Protein AF-A0A2V6MCG7-F1 (afdb_monomer)

Nearest PDB structures (foldseek):
  1z7y-assembly1_A  TM=9.779E-01  e=5.101E-15  Arabidopsis thaliana
  4lmb-assembly1_A-2  TM=9.788E-01  e=6.548E-15  Microcystis aeruginosa PCC 7806
  6kr5-assembly1_A  TM=9.901E-01  e=2.927E-14  Entamoeba histolytica
  4aec-assembly1_B  TM=9.836E-01  e=3.757E-14  Arabidopsis thaliana
  2pqm-assembly1_A  TM=9.854E-01  e=4.823E-14  Entamoeba histolytica HM-1:IMSS

pLDDT: mean 96.8, std 4.72, range [56.44, 98.81]

Solvent-accessible surface area (backbone atoms only — not comparable to full-atom values): 8094 Å² total; per-residue (Å²): 133,87,85,82,77,82,84,75,53,71,51,74,47,64,73,60,28,63,55,22,35,50,50,28,48,52,52,39,61,78,47,72,64,68,63,60,66,49,60,34,59,35,38,46,26,39,59,54,39,19,23,38,56,44,39,37,74,76,39,75,78,43,41,25,33,38,30,37,34,56,50,18,27,31,86,82,71,47,63,58,47,82,76,79,43,67,83,37,45,77,51,52,77,43,78,51,56,56,79,86,60,37,82,43,79,43,71,39,40,50,67,59,9,44,51,38,17,54,43,34,36,73,77,70,69,43,84,57,52,35,46,54,13,34,27,50,55,50,41,52,56,50,45,67,72,70,55,133

Radius of gyration: 16.04 Å; Cα contacts (8 Å, |Δi|>4): 255; chains: 1; bounding box: 46×34×47 Å

Sequence (148 aa):
EKTGGFWTDQLNNKDQIAAYHKMAGEIWIQTGGQIDGFVQMVGTAASLRGTGEALRRRNKQVRIVAVEPSESPVLSGGQPGSHKIDGVGAGFVVPLWQESIADQIEQVSTAEAAAMAIRLAREEGLFAGTSTGGNVIAALRLAEQLGP

Mean predicted aligned error: 2.87 Å

Structure (mmCIF, N/CA/C/O backbone):
data_AF-A0A2V6MCG7-F1
#
_entry.id   AF-A0A2V6MCG7-F1
#
loop_
_atom_site.group_PDB
_atom_site.id
_atom_site.type_symbol
_atom_site.label_atom_id
_atom_site.label_alt_id
_atom_site.label_comp_id
_atom_site.label_asym_id
_atom_site.label_entity_id
_atom_site.label_seq_id
_atom_site.pdbx_PDB_ins_code
_atom_site.Cartn_x
_atom_site.Cartn_y
_atom_site.Cartn_z
_atom_site.occupancy
_atom_site.B_iso_or_equiv
_a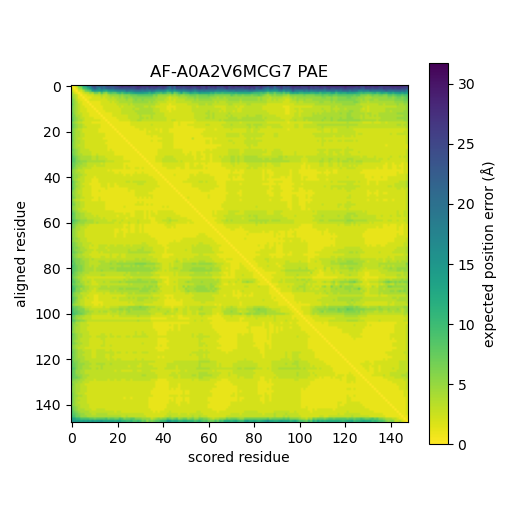tom_site.auth_seq_id
_atom_site.auth_comp_id
_atom_site.auth_asym_id
_atom_site.auth_atom_id
_atom_site.pdbx_PDB_model_num
ATOM 1 N N . GLU A 1 1 ? 25.680 -15.186 -27.322 1.00 56.44 1 GLU A N 1
ATOM 2 C CA . GLU A 1 1 ? 25.015 -16.443 -26.925 1.00 56.44 1 GLU A CA 1
ATOM 3 C C . GLU A 1 1 ? 23.602 -16.108 -26.452 1.00 56.44 1 GLU A C 1
ATOM 5 O O . GLU A 1 1 ? 23.461 -15.203 -25.638 1.00 56.44 1 GLU A O 1
ATOM 10 N N . LYS A 1 2 ? 22.549 -16.708 -27.026 1.00 67.44 2 LYS A N 1
ATOM 11 C CA . LYS A 1 2 ? 21.180 -16.541 -26.506 1.00 67.44 2 LYS A CA 1
ATOM 12 C C . LYS A 1 2 ? 20.996 -17.580 -25.405 1.00 67.44 2 LYS A C 1
ATOM 14 O O . LYS A 1 2 ? 20.874 -18.758 -25.707 1.00 67.44 2 LYS A O 1
ATOM 19 N N . THR A 1 3 ? 20.994 -17.141 -24.151 1.00 87.56 3 THR A N 1
ATOM 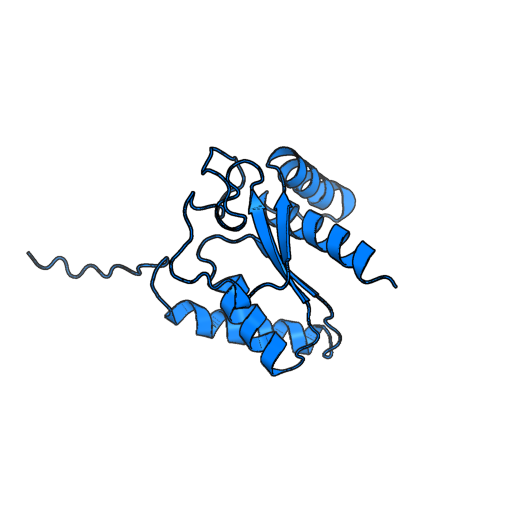20 C CA . THR A 1 3 ? 20.943 -18.011 -22.961 1.00 87.56 3 THR A CA 1
ATOM 21 C C . THR A 1 3 ? 19.598 -18.720 -22.759 1.00 87.56 3 THR A C 1
ATOM 23 O O . THR A 1 3 ? 19.484 -19.560 -21.876 1.00 87.56 3 THR A O 1
ATOM 26 N N . GLY A 1 4 ? 18.559 -18.363 -23.527 1.00 91.88 4 GLY A N 1
ATOM 27 C CA . GLY A 1 4 ? 17.182 -18.821 -23.295 1.00 91.88 4 GLY A CA 1
ATOM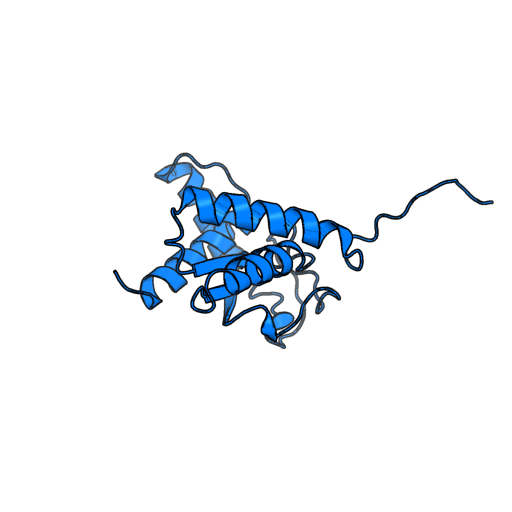 28 C C . GLY A 1 4 ? 16.514 -18.187 -22.067 1.00 91.88 4 GLY A C 1
ATOM 29 O O . GLY A 1 4 ? 15.395 -18.557 -21.727 1.00 91.88 4 GLY A O 1
ATOM 30 N N . GLY A 1 5 ? 17.178 -17.233 -21.405 1.00 91.94 5 GLY A N 1
ATOM 31 C CA . GLY A 1 5 ? 16.638 -16.539 -20.240 1.00 91.94 5 GLY A CA 1
ATOM 32 C C . GLY A 1 5 ? 15.441 -15.652 -20.585 1.00 91.94 5 GLY A C 1
ATOM 33 O O . GLY A 1 5 ? 15.433 -14.971 -21.611 1.00 91.94 5 GLY A O 1
ATOM 34 N N . PHE A 1 6 ? 14.451 -15.638 -19.692 1.00 91.88 6 PHE A N 1
ATOM 35 C CA . PHE A 1 6 ? 13.281 -14.769 -19.774 1.00 91.88 6 PHE A CA 1
ATOM 36 C C . PHE A 1 6 ? 13.307 -13.755 -18.627 1.00 91.88 6 PHE A C 1
ATOM 38 O O . PHE A 1 6 ? 13.200 -14.121 -17.457 1.00 91.88 6 PHE A O 1
ATOM 45 N N . TRP A 1 7 ? 13.465 -12.475 -18.958 1.00 93.00 7 TRP A N 1
ATOM 46 C CA . TRP A 1 7 ? 13.386 -11.391 -17.985 1.00 93.00 7 TRP A CA 1
ATOM 47 C C . TRP A 1 7 ? 11.923 -10.986 -17.791 1.00 93.00 7 TRP A C 1
ATOM 49 O O . TRP A 1 7 ? 11.265 -10.544 -18.726 1.00 93.00 7 TRP A O 1
ATOM 59 N N . THR A 1 8 ? 11.415 -11.141 -16.570 1.00 94.75 8 THR A N 1
ATOM 60 C CA . THR A 1 8 ? 10.007 -10.871 -16.232 1.00 94.75 8 THR A CA 1
ATOM 61 C C . THR A 1 8 ? 9.659 -9.386 -16.126 1.00 94.75 8 THR A C 1
ATOM 63 O O . THR A 1 8 ? 8.480 -9.045 -16.181 1.00 94.75 8 THR A O 1
ATOM 66 N N . ASP A 1 9 ? 10.670 -8.528 -15.955 1.00 95.81 9 ASP A N 1
ATOM 67 C CA . ASP A 1 9 ? 10.589 -7.064 -15.939 1.00 95.81 9 ASP A CA 1
ATOM 68 C C . ASP A 1 9 ? 9.419 -6.491 -15.121 1.00 95.81 9 ASP A C 1
ATOM 70 O O . ASP A 1 9 ? 8.621 -5.690 -15.600 1.00 95.81 9 ASP A O 1
ATOM 74 N N . GLN A 1 10 ? 9.294 -6.911 -13.857 1.00 96.12 10 GLN A N 1
ATOM 75 C CA . GLN A 1 10 ? 8.136 -6.590 -13.005 1.00 96.12 10 GLN A CA 1
ATOM 76 C C . GLN A 1 10 ? 7.825 -5.089 -12.843 1.00 96.12 10 GLN A C 1
ATOM 78 O O . GLN A 1 10 ? 6.714 -4.740 -12.450 1.00 96.12 10 GLN A O 1
ATOM 83 N N . LEU A 1 11 ? 8.786 -4.198 -13.104 1.00 95.88 11 LEU A N 1
ATOM 84 C CA . LEU A 1 11 ? 8.580 -2.751 -13.005 1.00 95.88 11 LEU A CA 1
ATOM 85 C C . LEU A 1 11 ? 7.881 -2.171 -14.238 1.00 95.88 11 LEU A C 1
ATOM 87 O O . LEU A 1 11 ? 7.198 -1.159 -14.113 1.00 95.88 11 LEU A O 1
ATOM 91 N N . ASN A 1 12 ? 8.026 -2.803 -15.405 1.00 96.12 12 ASN A N 1
ATOM 92 C CA . ASN A 1 12 ? 7.422 -2.352 -16.663 1.00 96.12 12 ASN A CA 1
ATOM 93 C C . ASN A 1 12 ? 6.309 -3.286 -17.154 1.00 96.12 12 ASN A C 1
ATOM 95 O O . ASN A 1 12 ? 5.433 -2.872 -17.919 1.00 96.12 12 ASN A O 1
ATOM 99 N N . ASN A 1 13 ? 6.335 -4.549 -16.732 1.00 95.81 13 ASN A N 1
ATOM 100 C CA . ASN A 1 13 ? 5.422 -5.574 -17.199 1.00 95.81 13 ASN A CA 1
ATOM 101 C C . ASN A 1 13 ? 3.989 -5.295 -16.715 1.00 95.81 13 ASN A C 1
ATOM 103 O O . ASN A 1 13 ? 3.720 -5.199 -15.515 1.00 95.81 13 ASN A O 1
ATOM 107 N N . LYS A 1 14 ? 3.058 -5.182 -17.668 1.00 96.25 14 LYS A N 1
ATOM 108 C CA . LYS A 1 14 ? 1.635 -4.901 -17.426 1.00 96.25 14 LYS A CA 1
ATOM 109 C C . LYS A 1 14 ? 0.799 -6.161 -17.196 1.00 96.25 14 LYS A C 1
ATOM 111 O O . LYS A 1 14 ? -0.338 -6.036 -16.750 1.00 96.25 14 LYS A O 1
ATOM 116 N N . ASP A 1 15 ? 1.342 -7.352 -17.430 1.00 95.75 15 ASP A N 1
ATOM 117 C CA . ASP A 1 15 ? 0.607 -8.620 -17.321 1.00 95.75 15 ASP A CA 1
ATOM 118 C C . ASP A 1 15 ? 0.061 -8.851 -15.905 1.00 95.75 15 ASP A C 1
ATOM 120 O O . ASP A 1 15 ? -1.043 -9.366 -15.722 1.00 95.75 15 ASP A O 1
ATOM 124 N N . GLN A 1 16 ? 0.787 -8.377 -14.889 1.00 94.88 16 GLN A N 1
ATOM 125 C CA . GLN A 1 16 ? 0.359 -8.417 -13.488 1.00 94.88 16 GLN A CA 1
ATOM 126 C C . GLN A 1 16 ? -0.943 -7.640 -13.217 1.00 94.88 16 GLN A C 1
ATOM 128 O O . GLN A 1 16 ? -1.682 -8.007 -12.306 1.00 94.88 16 GLN A O 1
ATOM 133 N N . ILE A 1 17 ? -1.288 -6.616 -14.012 1.00 97.06 17 ILE A N 1
ATOM 134 C CA . ILE A 1 17 ? -2.503 -5.803 -13.802 1.00 97.06 17 ILE A CA 1
ATOM 135 C C . ILE A 1 17 ? -3.761 -6.677 -13.897 1.00 97.06 17 ILE A C 1
ATOM 137 O O . ILE A 1 17 ? -4.692 -6.529 -13.104 1.00 97.06 17 ILE A O 1
ATOM 141 N N . ALA A 1 18 ? -3.780 -7.644 -14.821 1.00 97.19 18 ALA A N 1
ATOM 142 C CA . ALA A 1 18 ? -4.914 -8.549 -14.984 1.00 97.19 18 ALA A CA 1
ATOM 143 C C . ALA A 1 18 ? -5.137 -9.451 -13.758 1.00 97.19 18 ALA A C 1
ATOM 145 O O . ALA A 1 18 ? -6.281 -9.798 -13.462 1.00 97.19 18 ALA A O 1
ATOM 146 N N . ALA A 1 19 ? -4.077 -9.810 -13.026 1.00 97.38 19 ALA A N 1
ATOM 147 C CA . ALA A 1 19 ? -4.203 -10.556 -11.776 1.00 97.38 19 ALA A CA 1
ATOM 148 C C . ALA A 1 19 ? -4.861 -9.695 -10.685 1.00 97.38 19 ALA A C 1
ATOM 150 O O . ALA A 1 19 ? -5.802 -10.139 -10.032 1.00 97.38 19 ALA A O 1
ATOM 151 N N . TYR A 1 20 ? -4.460 -8.430 -10.558 1.00 98.44 20 TYR A N 1
ATOM 152 C CA . TYR A 1 20 ? -5.044 -7.512 -9.575 1.00 98.44 20 TYR A CA 1
ATOM 153 C C . TYR A 1 20 ? -6.483 -7.086 -9.911 1.00 98.44 20 TYR A C 1
ATOM 155 O O . TYR A 1 20 ? -7.294 -6.868 -9.013 1.00 98.44 20 TYR A O 1
ATOM 163 N N . HIS A 1 21 ? -6.878 -7.099 -11.190 1.00 98.56 21 HIS A N 1
ATOM 164 C CA . HIS A 1 21 ? -8.297 -7.013 -11.561 1.00 98.56 21 HIS A CA 1
ATOM 165 C C . HIS A 1 21 ? -9.139 -8.150 -10.964 1.00 98.56 21 HIS A C 1
ATOM 167 O O . HIS A 1 21 ? -10.291 -7.924 -10.588 1.00 98.56 21 HIS A O 1
ATOM 173 N N . LYS A 1 22 ? -8.587 -9.369 -10.878 1.00 98.50 22 LYS A N 1
ATOM 174 C CA . LYS A 1 22 ? -9.275 -10.504 -10.243 1.00 98.50 22 LYS A CA 1
ATOM 175 C C . LYS A 1 22 ? -9.365 -10.313 -8.730 1.00 98.50 22 LYS A C 1
ATOM 177 O O . LYS A 1 22 ? -10.445 -10.504 -8.183 1.00 98.50 22 LYS A O 1
ATOM 182 N N . MET A 1 23 ? -8.301 -9.809 -8.102 1.00 98.56 23 MET A N 1
ATOM 183 C CA . MET A 1 23 ? -8.287 -9.463 -6.675 1.00 98.56 23 MET A CA 1
ATOM 184 C C . MET A 1 23 ? -9.349 -8.409 -6.317 1.00 98.56 23 MET A C 1
ATOM 186 O O . MET A 1 23 ? -10.088 -8.581 -5.354 1.00 98.56 23 MET A O 1
ATOM 190 N N . ALA A 1 24 ? -9.534 -7.365 -7.133 1.00 98.62 24 ALA A N 1
ATOM 191 C CA . ALA A 1 24 ? -10.665 -6.442 -6.966 1.00 98.62 24 ALA A CA 1
ATOM 192 C C . ALA A 1 24 ? -12.029 -7.147 -7.074 1.00 98.62 24 ALA A C 1
ATOM 194 O O . ALA A 1 24 ? -13.002 -6.750 -6.435 1.00 98.62 24 ALA A O 1
ATOM 195 N N . GLY A 1 25 ? -12.124 -8.183 -7.915 1.00 98.62 25 GLY A N 1
ATOM 196 C CA . GLY A 1 25 ? -13.240 -9.130 -7.972 1.00 98.62 25 GLY A CA 1
ATOM 197 C C . GLY A 1 25 ? -13.563 -9.744 -6.623 1.00 98.62 25 GLY A C 1
ATOM 198 O O 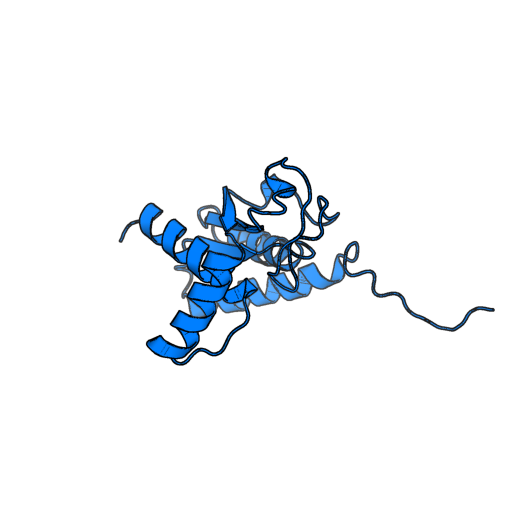. GLY A 1 25 ? -14.690 -9.609 -6.155 1.00 98.62 25 GLY A O 1
ATOM 199 N N . GLU A 1 26 ? -12.561 -10.366 -6.018 1.00 98.75 26 GLU A N 1
ATOM 200 C CA . GLU A 1 26 ? -12.657 -11.024 -4.717 1.00 98.75 26 GLU A CA 1
ATOM 201 C C . GLU A 1 26 ? -13.081 -10.034 -3.629 1.00 98.75 26 GLU A C 1
ATOM 203 O O . GLU A 1 26 ? -14.094 -10.267 -2.973 1.00 98.75 26 GLU A O 1
ATOM 208 N N . ILE A 1 27 ? -12.399 -8.886 -3.534 1.00 98.75 27 ILE A N 1
ATOM 209 C CA . ILE A 1 27 ? -12.703 -7.828 -2.560 1.00 98.75 27 ILE A CA 1
ATOM 210 C C . ILE A 1 27 ? -14.162 -7.385 -2.676 1.00 98.75 27 ILE A C 1
ATOM 212 O O . ILE A 1 27 ? -14.890 -7.402 -1.692 1.00 98.75 27 ILE A O 1
ATOM 216 N N . TRP A 1 28 ? -14.621 -7.033 -3.878 1.00 98.69 28 TRP A N 1
ATOM 217 C CA . TRP A 1 28 ? -15.992 -6.559 -4.086 1.00 98.69 28 TRP A CA 1
ATOM 218 C C . TRP A 1 28 ? -17.052 -7.587 -3.688 1.00 98.69 28 TRP A C 1
ATOM 220 O O . TRP A 1 28 ? -18.081 -7.227 -3.123 1.00 98.69 28 TRP A O 1
ATOM 230 N N . ILE A 1 29 ? -16.824 -8.863 -4.007 1.00 98.62 29 ILE A N 1
ATOM 231 C CA . ILE A 1 29 ? -17.755 -9.938 -3.651 1.00 98.62 29 ILE A CA 1
ATOM 232 C C . ILE A 1 29 ? -17.769 -10.126 -2.132 1.00 98.62 29 ILE A C 1
ATOM 234 O O . ILE A 1 29 ? -18.843 -10.191 -1.539 1.00 98.62 29 ILE A O 1
ATOM 238 N N . GLN A 1 30 ? -16.594 -10.175 -1.502 1.00 98.62 30 GLN A N 1
ATOM 239 C CA . GLN A 1 30 ? -16.452 -10.405 -0.063 1.00 98.62 30 GLN A CA 1
ATOM 240 C C . GLN A 1 30 ? -16.985 -9.244 0.783 1.00 98.62 30 GLN A C 1
ATOM 242 O O . GLN A 1 30 ? -17.498 -9.483 1.872 1.00 98.62 30 GLN A O 1
ATOM 247 N N . THR A 1 31 ? -16.932 -8.008 0.281 1.00 98.44 31 THR A N 1
ATOM 248 C CA . THR A 1 31 ? -17.535 -6.840 0.942 1.00 98.44 31 THR A CA 1
ATOM 249 C C . THR A 1 31 ? -19.010 -6.638 0.587 1.00 98.44 31 THR A C 1
ATOM 251 O O . THR A 1 31 ? -19.629 -5.679 1.044 1.00 98.44 31 THR A O 1
ATOM 254 N N . GLY A 1 32 ? -19.602 -7.493 -0.257 1.00 98.25 32 GLY A N 1
ATOM 255 C CA . GLY A 1 32 ? -20.970 -7.304 -0.747 1.00 98.25 32 GLY A CA 1
ATOM 256 C C . GLY A 1 32 ? -21.159 -5.994 -1.524 1.00 98.25 32 GLY A C 1
ATOM 257 O O . GLY A 1 32 ? -22.253 -5.438 -1.533 1.00 98.25 32 GLY A O 1
ATOM 258 N N . GLY A 1 33 ? -20.093 -5.473 -2.138 1.00 97.88 33 GLY A N 1
ATOM 259 C CA . GLY A 1 33 ? -20.078 -4.184 -2.831 1.00 97.88 33 GLY A CA 1
ATOM 260 C C . GLY A 1 33 ? -20.010 -2.952 -1.922 1.00 97.88 33 GLY A C 1
ATOM 261 O O . GLY A 1 33 ? -20.099 -1.839 -2.431 1.00 97.88 33 GLY A O 1
ATOM 262 N N . GLN A 1 34 ? -19.823 -3.128 -0.612 1.00 97.25 34 GLN A N 1
ATOM 263 C CA . GLN A 1 34 ? -19.805 -2.052 0.392 1.00 97.25 34 GLN A CA 1
ATOM 264 C C . GLN A 1 34 ? -18.379 -1.615 0.764 1.00 97.25 34 GLN A C 1
ATOM 266 O O . GLN A 1 34 ? -18.088 -1.326 1.916 1.00 97.25 34 GLN A O 1
ATOM 271 N N . ILE A 1 35 ? -17.444 -1.651 -0.188 1.00 98.19 35 ILE A N 1
ATOM 272 C CA . ILE A 1 35 ? -16.100 -1.109 0.039 1.00 98.19 35 ILE A CA 1
ATOM 273 C C . ILE A 1 35 ? -16.106 0.398 -0.223 1.00 98.19 35 ILE A C 1
ATOM 275 O O . ILE A 1 35 ? -16.408 0.815 -1.337 1.00 98.19 35 ILE A O 1
ATOM 279 N N . ASP A 1 36 ? -15.715 1.193 0.770 1.00 98.06 36 ASP A N 1
ATOM 280 C CA . ASP A 1 36 ? -15.616 2.657 0.647 1.00 98.06 36 ASP A CA 1
ATOM 281 C C . ASP A 1 36 ? -14.194 3.134 0.336 1.00 98.06 36 ASP A C 1
ATOM 283 O O . ASP A 1 36 ? -13.991 4.173 -0.295 1.00 98.06 36 ASP A O 1
ATOM 287 N N . GLY A 1 37 ? -13.191 2.362 0.757 1.00 98.12 37 GLY A N 1
ATOM 288 C CA . GLY A 1 37 ? -11.785 2.715 0.620 1.00 98.12 37 GLY A CA 1
ATOM 289 C C . GLY A 1 37 ? -10.890 1.508 0.363 1.00 98.12 37 GLY A C 1
ATOM 290 O O . GLY A 1 37 ? -11.099 0.432 0.917 1.00 98.12 37 GLY A O 1
ATOM 291 N N . PHE A 1 38 ? -9.866 1.699 -0.464 1.00 98.69 38 PHE A N 1
ATOM 292 C CA . PHE A 1 38 ? -8.804 0.734 -0.716 1.00 98.69 38 PHE A CA 1
ATOM 293 C C . PHE A 1 38 ? -7.443 1.397 -0.509 1.00 98.69 38 PHE A C 1
ATOM 295 O O . PHE A 1 38 ? -7.139 2.414 -1.130 1.00 98.69 38 PHE A O 1
ATOM 302 N N . VAL A 1 39 ? -6.619 0.805 0.352 1.00 98.81 39 VAL A N 1
ATOM 303 C CA . VAL A 1 39 ? -5.314 1.344 0.748 1.00 98.81 39 VAL A CA 1
ATOM 304 C C . VAL A 1 39 ? -4.221 0.362 0.369 1.00 98.81 39 VAL A C 1
ATOM 306 O O . VAL A 1 39 ? -4.311 -0.817 0.715 1.00 98.81 39 VAL A O 1
ATOM 309 N N . GLN A 1 40 ? -3.174 0.838 -0.309 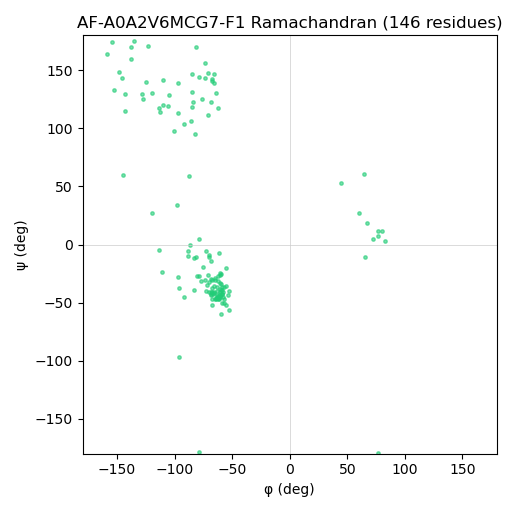1.00 98.50 40 GLN A N 1
ATOM 310 C CA . GLN A 1 40 ? -2.018 -0.003 -0.590 1.00 98.50 40 GLN A CA 1
ATOM 311 C C . GLN A 1 40 ? -0.700 0.762 -0.761 1.00 98.50 40 GLN A C 1
ATOM 313 O O . GLN A 1 40 ? -0.587 1.708 -1.541 1.00 98.50 40 GLN A O 1
ATOM 318 N N . MET A 1 41 ? 0.338 0.258 -0.095 1.00 98.31 41 MET A N 1
ATOM 319 C CA . MET A 1 41 ? 1.719 0.668 -0.279 1.00 98.31 41 MET A CA 1
ATOM 320 C C . MET A 1 41 ? 2.242 0.314 -1.664 1.00 98.31 41 MET A C 1
ATOM 322 O O . MET A 1 41 ? 2.004 -0.774 -2.200 1.00 98.31 41 MET A O 1
ATOM 326 N N . VAL A 1 42 ? 3.003 1.244 -2.229 1.00 98.25 42 VAL A N 1
ATOM 327 C CA . VAL A 1 42 ? 3.465 1.169 -3.610 1.00 98.25 42 VAL A CA 1
ATOM 328 C C . VAL A 1 42 ? 4.884 0.604 -3.687 1.00 98.25 42 VAL A C 1
ATOM 330 O O . VAL A 1 42 ? 5.858 1.225 -3.268 1.00 98.25 42 VAL A O 1
ATOM 333 N N . GLY A 1 43 ? 4.986 -0.595 -4.265 1.00 97.19 43 GLY A N 1
ATOM 334 C CA . GLY A 1 43 ? 6.218 -1.146 -4.838 1.00 97.19 43 GLY A CA 1
ATOM 335 C C . GLY A 1 43 ? 6.253 -0.898 -6.344 1.00 97.19 43 GLY A C 1
ATOM 336 O O . GLY A 1 43 ? 6.561 0.199 -6.789 1.00 97.19 43 GLY A O 1
ATOM 337 N N . THR A 1 44 ? 5.844 -1.887 -7.144 1.00 97.75 44 THR A N 1
ATOM 338 C CA . THR A 1 44 ? 5.736 -1.754 -8.613 1.00 97.75 44 THR A CA 1
ATOM 339 C C . THR A 1 44 ? 4.558 -0.890 -9.080 1.00 97.75 44 THR A C 1
ATOM 341 O O . THR A 1 44 ? 4.418 -0.671 -10.274 1.00 97.75 44 THR A O 1
ATOM 344 N N . ALA A 1 45 ? 3.683 -0.442 -8.170 1.00 97.81 45 ALA A N 1
ATOM 345 C CA . ALA A 1 45 ? 2.373 0.187 -8.413 1.00 97.81 45 ALA A CA 1
ATOM 346 C C . ALA A 1 45 ? 1.290 -0.699 -9.055 1.00 97.81 45 ALA A C 1
ATOM 348 O O . ALA A 1 45 ? 0.119 -0.325 -9.031 1.00 97.81 45 ALA A O 1
ATOM 349 N N . ALA A 1 46 ? 1.616 -1.891 -9.558 1.00 97.94 46 ALA A N 1
ATOM 350 C CA . ALA A 1 46 ? 0.646 -2.716 -10.276 1.00 97.94 46 ALA A CA 1
ATOM 351 C C . ALA A 1 46 ? -0.553 -3.171 -9.437 1.00 97.94 46 ALA A C 1
ATOM 353 O O . ALA A 1 46 ? -1.662 -3.225 -9.964 1.00 97.94 46 ALA A O 1
ATOM 354 N N . SER A 1 47 ? -0.339 -3.480 -8.154 1.00 98.12 47 SER A N 1
ATOM 355 C CA . SER A 1 47 ? -1.423 -3.912 -7.264 1.00 98.12 47 SER A CA 1
ATOM 356 C C . SER A 1 47 ? -2.414 -2.795 -6.989 1.00 98.12 47 SER A C 1
ATOM 358 O O . SER A 1 47 ? -3.604 -2.957 -7.245 1.00 98.12 47 SER A O 1
ATOM 360 N N . LEU A 1 48 ? -1.919 -1.630 -6.558 1.00 98.50 48 LEU A N 1
ATOM 361 C CA . LEU A 1 48 ? -2.754 -0.449 -6.351 1.00 98.50 48 LEU A CA 1
ATOM 362 C C . LEU A 1 48 ? -3.497 -0.081 -7.640 1.00 98.50 48 LEU A C 1
ATOM 364 O O . LEU A 1 48 ? -4.708 0.120 -7.621 1.00 98.50 48 LEU A O 1
ATOM 368 N N . ARG A 1 49 ? -2.774 -0.051 -8.765 1.00 98.00 49 ARG A N 1
ATOM 369 C CA . ARG A 1 49 ? -3.332 0.276 -10.073 1.00 98.00 49 ARG A CA 1
ATOM 370 C C . ARG A 1 49 ? -4.436 -0.679 -10.490 1.00 98.00 49 ARG A C 1
ATOM 372 O O . ARG A 1 49 ? -5.554 -0.238 -10.723 1.00 98.00 49 ARG A O 1
ATOM 379 N N . GLY A 1 50 ? -4.131 -1.969 -10.600 1.00 98.25 50 GLY A N 1
ATOM 380 C CA . GLY A 1 50 ? -5.098 -2.947 -11.081 1.00 98.25 50 GLY A CA 1
ATOM 381 C C . GLY A 1 50 ? -6.298 -3.032 -10.147 1.00 98.25 50 GLY A C 1
ATOM 382 O O . GLY A 1 50 ? -7.439 -2.944 -10.597 1.00 98.25 50 GLY A O 1
ATOM 383 N N . THR A 1 51 ? -6.071 -3.113 -8.837 1.00 98.69 51 THR A N 1
ATOM 384 C CA . THR A 1 51 ? -7.181 -3.197 -7.888 1.00 98.69 51 THR A CA 1
ATOM 385 C C . THR A 1 51 ? -8.034 -1.924 -7.915 1.00 98.69 51 THR A C 1
ATOM 387 O O . THR A 1 51 ? -9.253 -2.012 -8.064 1.00 98.69 51 THR A O 1
ATOM 390 N N . GLY A 1 52 ? -7.412 -0.741 -7.888 1.00 98.25 52 GLY A N 1
ATOM 391 C CA . GLY A 1 52 ? -8.107 0.548 -7.931 1.00 98.25 52 GLY A CA 1
ATOM 392 C C . GLY A 1 52 ? -8.889 0.786 -9.227 1.00 98.25 52 GLY A C 1
ATOM 393 O O . GLY A 1 52 ? -10.062 1.157 -9.174 1.00 98.25 52 GLY A O 1
ATOM 394 N N . GLU A 1 53 ? -8.301 0.505 -10.395 1.00 97.69 53 GLU A N 1
ATOM 395 C CA . GLU A 1 53 ? -8.977 0.612 -11.698 1.00 97.69 53 GLU A CA 1
ATOM 396 C C . GLU A 1 53 ? -10.219 -0.296 -11.769 1.00 97.69 53 GLU A C 1
ATOM 398 O O . GLU A 1 53 ? -11.268 0.101 -12.2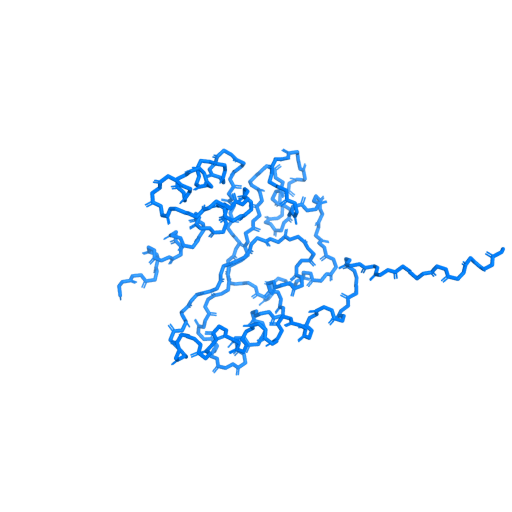85 1.00 97.69 53 GLU A O 1
ATOM 403 N N . ALA A 1 54 ? -10.129 -1.530 -11.265 1.00 98.25 54 ALA A N 1
ATOM 404 C CA . ALA A 1 54 ? -11.255 -2.462 -11.260 1.00 98.25 54 ALA A CA 1
ATOM 405 C C . ALA A 1 54 ? -12.341 -2.098 -10.240 1.00 98.25 54 ALA A C 1
ATOM 407 O O . ALA A 1 54 ? -13.524 -2.197 -10.572 1.00 98.25 54 ALA A O 1
ATOM 408 N N . LEU A 1 55 ? -11.970 -1.650 -9.038 1.00 98.56 55 LEU A N 1
ATOM 409 C CA . LEU A 1 55 ? -12.930 -1.175 -8.040 1.00 98.56 55 LEU A CA 1
ATOM 410 C C . LEU A 1 55 ? -13.674 0.069 -8.544 1.00 98.56 55 LEU A C 1
ATOM 412 O O . LEU A 1 55 ? -14.904 0.086 -8.533 1.00 98.56 55 LEU A O 1
ATOM 416 N N . ARG A 1 56 ? -12.963 1.052 -9.113 1.00 97.25 56 ARG A N 1
ATOM 417 C CA . ARG A 1 56 ? -13.574 2.279 -9.660 1.00 97.25 56 ARG A CA 1
ATOM 418 C C . ARG A 1 56 ? -14.483 2.042 -10.862 1.00 97.25 56 ARG A C 1
ATOM 420 O O . ARG A 1 56 ? -15.443 2.785 -11.059 1.00 97.25 56 ARG A O 1
ATOM 427 N N . ARG A 1 57 ? -14.227 0.996 -11.659 1.00 97.44 57 ARG A N 1
ATOM 428 C CA . ARG A 1 57 ? -15.160 0.558 -12.715 1.00 97.44 57 ARG A CA 1
ATOM 429 C C . ARG A 1 57 ? -16.510 0.104 -12.157 1.00 97.44 57 ARG A C 1
ATOM 431 O O . ARG A 1 57 ? -17.497 0.187 -12.880 1.00 97.44 57 ARG A O 1
ATOM 438 N N . ARG A 1 58 ? -16.556 -0.375 -10.910 1.00 97.56 58 ARG A N 1
ATOM 439 C CA . ARG A 1 58 ? -17.792 -0.803 -10.236 1.00 97.56 58 ARG A CA 1
ATOM 440 C C . ARG A 1 58 ? -18.433 0.321 -9.435 1.00 97.56 58 ARG A C 1
ATOM 442 O O . ARG A 1 58 ? -19.636 0.521 -9.546 1.00 97.56 58 ARG A O 1
ATOM 449 N N . ASN A 1 59 ? -17.636 1.069 -8.679 1.00 97.94 59 ASN A N 1
ATOM 450 C CA . ASN A 1 59 ? -18.090 2.240 -7.945 1.00 97.94 59 ASN A CA 1
ATOM 451 C C . ASN A 1 59 ? -17.005 3.325 -7.960 1.00 97.94 59 ASN A C 1
ATOM 453 O O . ASN A 1 59 ? -15.937 3.166 -7.377 1.00 97.94 59 ASN A O 1
ATOM 457 N N . LYS A 1 60 ? -17.298 4.459 -8.606 1.00 96.88 60 LYS A N 1
ATOM 458 C CA . LYS A 1 60 ? -16.373 5.599 -8.705 1.00 96.88 60 LYS A CA 1
ATOM 459 C C . LYS A 1 60 ? -16.136 6.319 -7.373 1.00 96.88 60 LYS A C 1
ATOM 461 O O . LYS A 1 60 ? -15.222 7.128 -7.309 1.00 96.88 60 LYS A O 1
ATOM 466 N N . GLN A 1 61 ? -16.958 6.059 -6.356 1.00 96.94 61 GLN A N 1
ATOM 467 C CA . GLN A 1 61 ? -16.832 6.670 -5.030 1.00 96.94 61 GLN A CA 1
ATOM 468 C C . GLN A 1 61 ? -15.807 5.959 -4.138 1.00 96.94 61 GLN A C 1
ATOM 470 O O . GLN A 1 61 ? -15.444 6.508 -3.104 1.00 96.94 61 GLN A O 1
ATOM 475 N N . VAL A 1 62 ? -15.326 4.770 -4.529 1.00 98.25 62 VAL A N 1
ATOM 476 C CA . VAL A 1 62 ? -14.293 4.055 -3.768 1.00 98.25 62 VAL A CA 1
ATOM 477 C C . VAL A 1 62 ? -13.019 4.893 -3.745 1.00 98.25 62 VAL A C 1
ATOM 479 O O . VAL A 1 62 ? -12.413 5.126 -4.797 1.00 98.25 62 VAL A O 1
ATOM 482 N N . ARG A 1 63 ? -12.605 5.309 -2.546 1.00 98.31 63 ARG A N 1
ATOM 483 C CA . ARG A 1 63 ? -11.379 6.083 -2.339 1.00 98.31 63 ARG A CA 1
ATOM 484 C C . ARG A 1 63 ? -10.161 5.176 -2.447 1.00 98.31 63 ARG A C 1
ATOM 486 O O . ARG A 1 63 ? -10.071 4.172 -1.748 1.00 98.31 63 ARG A O 1
ATOM 493 N N . ILE A 1 64 ? -9.216 5.519 -3.310 1.00 98.69 64 ILE A N 1
ATOM 494 C CA . ILE A 1 64 ? -7.973 4.773 -3.512 1.00 98.69 64 ILE A CA 1
ATOM 495 C C . ILE A 1 64 ? -6.825 5.555 -2.878 1.00 98.69 64 ILE A C 1
ATOM 497 O O . ILE A 1 64 ? -6.539 6.676 -3.290 1.00 98.69 64 ILE A O 1
ATOM 501 N N . VAL A 1 65 ? -6.147 4.963 -1.897 1.00 98.75 65 VAL A N 1
ATOM 502 C CA . VAL A 1 65 ? -5.022 5.588 -1.190 1.00 98.75 65 VAL A CA 1
ATOM 503 C C . VAL A 1 65 ? -3.738 4.836 -1.503 1.00 98.75 65 VAL A C 1
ATOM 505 O O . VAL A 1 65 ? -3.590 3.654 -1.177 1.00 98.75 65 VAL A O 1
ATOM 508 N N . ALA A 1 66 ? -2.799 5.536 -2.132 1.00 98.75 66 ALA A N 1
ATOM 509 C CA . ALA A 1 66 ? -1.429 5.070 -2.258 1.00 98.75 66 ALA A CA 1
ATOM 510 C C . ALA A 1 66 ? -0.688 5.326 -0.949 1.00 98.75 66 ALA A C 1
ATOM 512 O O . ALA A 1 66 ? -0.906 6.349 -0.308 1.00 98.75 66 ALA A O 1
ATOM 513 N N . VAL A 1 67 ? 0.214 4.430 -0.567 1.00 98.81 67 VAL A N 1
ATOM 514 C CA . VAL A 1 67 ? 1.053 4.629 0.618 1.00 98.81 67 VAL A CA 1
ATOM 515 C C . VAL A 1 67 ? 2.524 4.518 0.232 1.00 98.81 67 VAL A C 1
ATOM 517 O O . VAL A 1 67 ? 2.907 3.649 -0.557 1.00 98.81 67 VAL A O 1
ATOM 520 N N . GLU A 1 68 ? 3.366 5.376 0.793 1.00 98.56 68 GLU A N 1
ATOM 521 C CA . GLU A 1 68 ? 4.813 5.335 0.592 1.00 98.56 68 GLU A CA 1
ATOM 522 C C . GLU A 1 68 ? 5.589 5.579 1.897 1.00 98.56 68 GLU A C 1
ATOM 524 O O . GLU A 1 68 ? 5.032 6.115 2.862 1.00 98.56 68 GLU A O 1
ATOM 529 N N . PRO A 1 69 ? 6.870 5.171 1.967 1.00 98.69 69 PRO A N 1
ATOM 530 C CA . PRO A 1 69 ? 7.717 5.486 3.108 1.00 98.69 69 PRO A CA 1
ATOM 531 C C . PRO A 1 69 ? 7.944 6.996 3.222 1.00 98.69 69 PRO A C 1
ATOM 533 O O . PRO A 1 69 ? 8.384 7.629 2.262 1.00 98.69 69 PRO A O 1
ATOM 536 N N . SER A 1 70 ? 7.733 7.564 4.410 1.00 98.56 70 SER A N 1
ATOM 537 C CA . SER A 1 70 ? 8.016 8.989 4.669 1.00 98.56 70 SER A CA 1
ATOM 538 C C . SER A 1 70 ? 9.485 9.370 4.446 1.00 98.56 70 SER A C 1
ATOM 540 O O . SER A 1 70 ? 9.808 10.516 4.155 1.00 98.56 70 SER A O 1
ATOM 542 N N . GLU A 1 71 ? 10.388 8.398 4.565 1.00 98.56 71 GLU A N 1
ATOM 543 C CA . GLU A 1 71 ? 11.824 8.557 4.371 1.00 98.56 71 GLU A CA 1
ATOM 544 C C . GLU A 1 71 ? 12.232 8.514 2.889 1.00 98.56 71 GLU A C 1
ATOM 546 O O . GLU A 1 71 ? 13.377 8.820 2.574 1.00 98.56 71 GLU A O 1
ATOM 551 N N . SER A 1 72 ? 11.326 8.127 1.981 1.00 97.94 72 SER A N 1
ATOM 552 C CA . SER A 1 72 ? 11.548 8.101 0.527 1.00 97.94 72 SER A CA 1
ATOM 553 C C . SER A 1 72 ? 10.266 8.468 -0.252 1.00 97.94 72 SER A C 1
ATOM 555 O O . SER A 1 72 ? 9.767 7.645 -1.028 1.00 97.94 72 SER A O 1
ATOM 557 N N . PRO A 1 73 ? 9.688 9.672 -0.047 1.00 97.94 73 PRO A N 1
ATOM 558 C CA . PRO A 1 73 ? 8.340 9.998 -0.508 1.00 97.94 73 PRO A CA 1
ATOM 559 C C . PRO A 1 73 ? 8.330 10.534 -1.949 1.00 97.94 73 PRO A C 1
ATOM 561 O O . PRO A 1 73 ? 7.959 11.678 -2.225 1.00 97.94 73 PRO A O 1
ATOM 564 N N . VAL A 1 74 ? 8.825 9.720 -2.881 1.00 97.62 74 VAL A N 1
ATOM 565 C CA . VAL A 1 74 ? 9.016 10.100 -4.289 1.00 97.62 74 VAL A CA 1
ATOM 566 C C . VAL A 1 74 ? 7.702 10.317 -5.042 1.00 97.62 74 VAL A C 1
ATOM 568 O O . VAL A 1 74 ? 7.670 11.132 -5.961 1.00 97.62 74 VAL A O 1
ATOM 571 N N . LEU A 1 75 ? 6.614 9.634 -4.666 1.00 97.19 75 LEU A N 1
ATOM 572 C CA . LEU A 1 75 ? 5.296 9.826 -5.281 1.00 97.19 75 LEU A CA 1
ATOM 573 C C . LEU A 1 75 ? 4.666 11.149 -4.831 1.00 97.19 75 LEU A C 1
ATOM 575 O O . LEU A 1 75 ? 3.961 11.781 -5.613 1.00 97.19 75 LEU A O 1
ATOM 579 N N . SER A 1 76 ? 4.976 11.607 -3.615 1.00 97.19 76 SER A N 1
ATOM 580 C CA . SER A 1 76 ? 4.624 12.945 -3.118 1.00 97.19 76 SER A CA 1
ATOM 581 C C . SER A 1 76 ? 5.553 14.060 -3.629 1.00 97.19 76 SER A C 1
ATOM 583 O O . SER A 1 76 ? 5.438 15.203 -3.188 1.00 97.19 76 SER A O 1
ATOM 585 N N . GLY A 1 77 ? 6.506 13.757 -4.519 1.00 96.75 77 GLY A N 1
ATOM 586 C CA . GLY A 1 77 ? 7.468 14.729 -5.055 1.00 96.75 77 GLY A CA 1
ATOM 587 C C . GLY A 1 77 ? 8.657 15.042 -4.136 1.00 96.75 77 GLY A C 1
ATOM 588 O O . GLY A 1 77 ? 9.402 15.989 -4.393 1.00 96.75 77 GLY A O 1
ATOM 589 N N . GLY A 1 78 ? 8.852 14.268 -3.066 1.00 97.62 78 GLY A N 1
ATOM 590 C CA . GLY A 1 78 ? 10.021 14.369 -2.200 1.00 97.62 78 GLY A CA 1
ATOM 591 C C . GLY A 1 78 ? 11.268 13.690 -2.772 1.00 97.62 78 GLY A C 1
ATOM 592 O O . GLY A 1 78 ? 11.276 13.149 -3.878 1.00 97.62 78 GLY A O 1
ATOM 593 N N . GLN A 1 79 ? 12.357 13.733 -2.002 1.00 97.50 79 GLN A N 1
ATOM 594 C CA . GLN A 1 79 ? 13.624 13.103 -2.379 1.00 97.50 79 GLN A CA 1
ATOM 595 C C . GLN A 1 79 ? 13.640 11.618 -1.996 1.00 97.50 79 GLN A C 1
ATOM 597 O O . GLN A 1 79 ? 13.076 11.254 -0.964 1.00 97.50 79 GLN A O 1
ATOM 602 N N . PRO A 1 80 ? 14.314 10.755 -2.774 1.00 97.69 80 PRO A N 1
ATOM 603 C CA . PRO A 1 80 ? 14.512 9.374 -2.369 1.00 97.69 80 PRO A CA 1
ATOM 604 C C . PRO A 1 80 ? 15.408 9.289 -1.132 1.00 97.69 80 PRO A C 1
ATOM 606 O O . PRO A 1 80 ? 16.354 10.064 -0.970 1.00 97.69 80 PRO A O 1
ATOM 609 N N . GLY A 1 81 ? 15.148 8.299 -0.287 1.00 97.19 81 GLY A N 1
ATOM 610 C CA . GLY A 1 81 ? 15.935 8.043 0.911 1.00 97.19 81 GLY A CA 1
ATOM 611 C C . GLY A 1 81 ? 15.871 6.588 1.362 1.00 97.19 81 GLY A C 1
ATOM 612 O O . GLY A 1 81 ? 15.182 5.751 0.779 1.00 97.19 81 GLY A O 1
ATOM 613 N N . SER A 1 82 ? 16.661 6.270 2.386 1.00 96.88 82 SER A N 1
ATOM 614 C CA . SER A 1 82 ? 16.755 4.915 2.933 1.00 96.88 82 SER A CA 1
ATOM 615 C C . SER A 1 82 ? 15.645 4.663 3.955 1.00 96.88 82 SER A C 1
ATOM 617 O O . SER A 1 82 ? 15.454 5.460 4.872 1.00 96.88 82 SER A O 1
ATOM 619 N N . HIS A 1 83 ? 14.946 3.536 3.821 1.00 97.88 83 HIS A N 1
ATOM 620 C CA . HIS A 1 83 ? 13.898 3.071 4.736 1.00 97.88 83 HIS A CA 1
ATOM 621 C C . HIS A 1 83 ? 14.033 1.565 4.989 1.00 97.88 83 HIS A C 1
ATOM 623 O O . HIS A 1 83 ? 14.801 0.880 4.315 1.00 97.88 83 HIS A O 1
ATOM 629 N N . LYS A 1 84 ? 13.277 1.031 5.961 1.00 97.38 84 LYS A N 1
ATOM 630 C CA . LYS A 1 84 ? 13.273 -0.416 6.283 1.00 97.38 84 LYS A CA 1
ATOM 631 C C . LYS A 1 84 ? 11.899 -1.070 6.118 1.00 97.38 84 LYS A C 1
ATOM 633 O O . LYS A 1 84 ? 11.559 -2.033 6.801 1.00 97.38 84 LYS A O 1
ATOM 638 N N . ILE A 1 85 ? 11.083 -0.498 5.239 1.00 97.94 85 ILE A N 1
ATOM 639 C CA . ILE A 1 85 ? 9.817 -1.091 4.800 1.00 97.94 85 ILE A CA 1
ATOM 640 C C . ILE A 1 85 ? 10.079 -1.920 3.540 1.00 97.94 85 ILE A C 1
ATOM 642 O O . ILE A 1 85 ? 10.283 -1.357 2.467 1.00 97.94 85 ILE A O 1
ATOM 646 N N . ASP A 1 86 ? 10.110 -3.244 3.680 1.00 95.38 86 ASP A N 1
ATOM 647 C CA . ASP A 1 86 ? 10.494 -4.145 2.592 1.00 95.38 86 ASP A CA 1
ATOM 648 C C . ASP A 1 86 ? 9.406 -4.262 1.513 1.00 95.38 86 ASP A C 1
ATOM 650 O O . ASP A 1 86 ? 8.205 -4.304 1.796 1.00 95.38 86 ASP A O 1
ATOM 654 N N . GLY A 1 87 ? 9.849 -4.363 0.257 1.00 93.12 87 GLY A N 1
ATOM 655 C CA . GLY A 1 87 ? 8.994 -4.610 -0.910 1.00 93.12 87 GLY A CA 1
ATOM 656 C C . GLY A 1 87 ? 8.305 -3.375 -1.506 1.00 93.12 87 GLY A C 1
ATOM 657 O O . GLY A 1 87 ? 7.537 -3.515 -2.458 1.00 93.12 87 GLY A O 1
ATOM 658 N N . VAL A 1 88 ? 8.564 -2.179 -0.974 1.00 97.06 88 VAL A N 1
ATOM 659 C CA . VAL A 1 88 ? 7.916 -0.915 -1.374 1.00 97.06 88 VAL A CA 1
ATOM 660 C C . VAL A 1 88 ? 8.956 0.200 -1.518 1.00 97.06 88 VAL A C 1
ATOM 662 O O . VAL A 1 88 ? 10.123 -0.027 -1.219 1.00 97.06 88 VAL A O 1
ATOM 665 N N . GLY A 1 89 ? 8.555 1.392 -1.974 1.00 93.38 89 GLY A N 1
ATOM 666 C CA . GLY A 1 89 ? 9.421 2.579 -1.939 1.00 93.38 89 GLY A CA 1
ATOM 667 C C . GLY A 1 89 ? 10.667 2.464 -2.822 1.00 93.38 89 GLY A C 1
ATOM 668 O O . GLY A 1 89 ? 11.790 2.560 -2.348 1.00 93.38 89 GLY A O 1
ATOM 669 N N . ALA A 1 90 ? 10.492 2.284 -4.132 1.00 94.56 90 ALA A N 1
ATOM 670 C CA . ALA A 1 90 ? 11.599 2.014 -5.059 1.00 94.56 90 ALA A CA 1
ATOM 671 C C . ALA A 1 90 ? 12.674 3.126 -5.163 1.00 94.56 90 ALA A C 1
ATOM 673 O O . ALA A 1 90 ? 13.686 2.929 -5.833 1.00 94.56 90 ALA A O 1
ATOM 674 N N . GLY A 1 91 ? 12.465 4.295 -4.544 1.00 95.44 91 GLY A N 1
ATOM 675 C CA . GLY A 1 91 ? 13.375 5.443 -4.626 1.00 95.44 91 GLY A CA 1
ATOM 676 C C . GLY A 1 91 ? 13.276 6.223 -5.943 1.00 95.44 91 GLY A C 1
ATOM 677 O O . GLY A 1 91 ? 14.124 7.059 -6.236 1.00 95.44 91 GLY A O 1
ATOM 678 N N . PHE A 1 92 ? 12.251 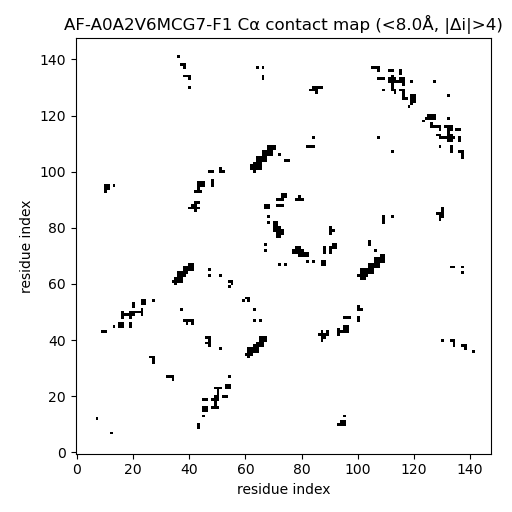5.957 -6.748 1.00 96.69 92 PHE A N 1
ATOM 679 C CA . PHE A 1 92 ? 11.879 6.720 -7.938 1.00 96.69 92 PHE A CA 1
ATOM 680 C C . PHE A 1 92 ? 10.406 6.454 -8.276 1.00 96.69 92 PHE A C 1
ATOM 682 O O . PHE A 1 92 ? 9.815 5.479 -7.805 1.00 96.69 92 PHE A O 1
ATOM 689 N N . VAL A 1 93 ? 9.808 7.303 -9.114 1.00 96.94 93 VAL A N 1
ATOM 690 C CA . VAL A 1 93 ? 8.440 7.093 -9.607 1.00 96.94 93 VAL A CA 1
ATOM 691 C C . VAL A 1 93 ? 8.433 5.918 -10.588 1.00 96.94 93 VAL A C 1
ATOM 693 O O . VAL A 1 93 ? 9.006 5.997 -11.675 1.00 96.94 93 VAL A O 1
ATOM 696 N N . VAL A 1 94 ? 7.811 4.805 -10.195 1.00 96.56 94 VAL A N 1
ATOM 697 C CA . VAL A 1 94 ? 7.812 3.561 -10.982 1.00 96.56 94 VAL A CA 1
ATOM 698 C C . VAL A 1 94 ? 6.956 3.668 -12.257 1.00 96.56 94 VAL A C 1
ATOM 700 O O . VAL A 1 94 ? 5.917 4.323 -12.233 1.00 96.56 94 VAL A O 1
ATOM 703 N N . PRO A 1 95 ? 7.309 2.982 -13.364 1.00 97.00 95 PRO A N 1
ATOM 704 C CA . PRO A 1 95 ? 6.647 3.159 -14.668 1.00 97.00 95 PRO A CA 1
ATOM 705 C C . PRO A 1 95 ? 5.146 2.845 -14.710 1.00 97.00 95 PRO A C 1
ATOM 707 O O . PRO A 1 95 ? 4.430 3.328 -15.588 1.00 97.00 95 PRO A O 1
ATOM 710 N N . LEU A 1 96 ? 4.656 2.000 -13.800 1.00 96.62 96 LEU A N 1
ATOM 711 C CA . LEU A 1 96 ? 3.237 1.646 -13.733 1.00 96.62 96 LEU A CA 1
ATOM 712 C C . LEU A 1 96 ? 2.417 2.598 -12.857 1.00 96.62 96 LEU A C 1
ATOM 714 O O . LEU A 1 96 ? 1.192 2.462 -12.845 1.00 96.62 96 LEU A O 1
ATOM 718 N N . TRP A 1 97 ? 3.054 3.546 -12.164 1.00 97.38 97 TRP A N 1
ATOM 719 C CA . TRP A 1 97 ? 2.369 4.614 -11.444 1.00 97.38 97 TRP A CA 1
ATOM 720 C C . TRP A 1 97 ? 1.678 5.574 -12.418 1.00 97.38 97 TRP A C 1
ATOM 722 O O . TRP A 1 97 ? 2.190 5.883 -13.493 1.00 97.38 97 TRP A O 1
ATOM 732 N N . GLN A 1 98 ? 0.502 6.055 -12.026 1.00 94.06 98 GLN A N 1
ATOM 733 C CA . GLN A 1 98 ? -0.208 7.152 -12.675 1.00 94.06 98 GLN A CA 1
ATOM 734 C C . GLN A 1 98 ? -0.885 7.958 -11.574 1.00 94.06 98 GLN A C 1
ATOM 736 O O . GLN A 1 98 ? -1.593 7.384 -10.748 1.00 94.06 98 GLN A O 1
ATOM 741 N N . GLU A 1 99 ? -0.697 9.274 -11.579 1.00 91.44 99 GLU A N 1
ATOM 742 C CA . GLU A 1 99 ? -1.216 10.162 -10.530 1.00 91.44 99 GLU A CA 1
ATOM 743 C C . GLU A 1 99 ? -2.730 10.015 -10.335 1.00 91.44 99 GLU A C 1
ATOM 745 O O . GLU A 1 99 ? -3.217 10.020 -9.213 1.00 91.44 99 GLU A O 1
ATOM 750 N N . SER A 1 100 ? -3.476 9.781 -11.419 1.00 93.50 100 SER A N 1
ATOM 751 C CA . SER A 1 100 ? -4.935 9.638 -11.387 1.00 93.50 100 SER A CA 1
ATOM 752 C C . SER A 1 100 ? -5.444 8.361 -10.709 1.00 93.50 100 SER A C 1
ATOM 754 O O . SER A 1 100 ? -6.651 8.240 -10.491 1.00 93.50 100 SER A O 1
ATOM 756 N N . ILE A 1 101 ? -4.581 7.388 -10.394 1.00 93.25 101 ILE A N 1
ATOM 757 C CA . ILE A 1 101 ? -4.993 6.114 -9.781 1.00 93.25 101 ILE A CA 1
ATOM 758 C C . ILE A 1 101 ? -5.404 6.307 -8.321 1.00 93.25 101 ILE A C 1
ATOM 760 O O . ILE A 1 101 ? -6.321 5.622 -7.872 1.00 93.25 101 ILE A O 1
ATOM 764 N N . ALA A 1 102 ? -4.753 7.221 -7.600 1.00 97.69 102 ALA A N 1
ATOM 765 C CA . ALA A 1 102 ? -4.995 7.459 -6.184 1.00 97.69 102 ALA A CA 1
ATOM 766 C C . ALA A 1 102 ? -5.677 8.813 -5.960 1.00 97.69 102 ALA A C 1
ATOM 768 O O . ALA A 1 102 ? -5.366 9.794 -6.625 1.00 97.69 102 ALA A O 1
ATOM 769 N N . ASP A 1 103 ? -6.608 8.860 -5.013 1.00 98.12 103 ASP A N 1
ATOM 770 C CA . ASP A 1 103 ? -7.205 10.103 -4.513 1.00 98.12 103 ASP A CA 1
ATOM 771 C C . ASP A 1 103 ? -6.272 10.806 -3.519 1.00 98.12 103 ASP A C 1
ATOM 773 O O . ASP A 1 103 ? -6.317 12.024 -3.365 1.00 98.12 103 ASP A O 1
ATOM 777 N N . GLN A 1 104 ? -5.425 10.027 -2.841 1.00 97.19 104 GLN A N 1
ATOM 778 C CA . GLN A 1 104 ? -4.493 10.496 -1.826 1.00 97.19 104 GLN A CA 1
ATOM 779 C C . GLN A 1 104 ? -3.223 9.636 -1.814 1.00 97.19 104 GLN A C 1
ATOM 781 O O . GLN A 1 104 ? -3.272 8.428 -2.063 1.00 97.19 104 GLN A O 1
ATOM 786 N N . ILE A 1 105 ? -2.095 10.260 -1.468 1.00 98.56 105 ILE A N 1
ATOM 787 C CA . ILE A 1 105 ? -0.851 9.580 -1.103 1.00 98.56 105 ILE A CA 1
ATOM 788 C C . ILE A 1 105 ? -0.622 9.796 0.398 1.00 98.56 105 ILE A C 1
ATOM 790 O O . ILE A 1 105 ? -0.547 10.932 0.862 1.00 98.56 105 ILE A O 1
ATOM 794 N N . GLU A 1 106 ? -0.554 8.712 1.161 1.00 98.56 106 GLU A N 1
ATOM 795 C CA . GLU A 1 106 ? -0.210 8.704 2.583 1.00 98.56 106 GLU A CA 1
ATOM 796 C C . GLU A 1 106 ? 1.273 8.379 2.764 1.00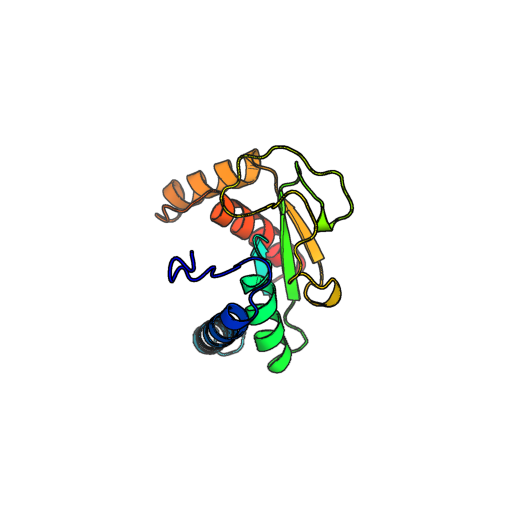 98.56 106 GLU A C 1
ATOM 798 O O . GLU A 1 106 ? 1.818 7.480 2.119 1.00 98.56 106 GLU A O 1
ATOM 803 N N . GLN A 1 107 ? 1.919 9.082 3.691 1.00 98.69 107 GLN A N 1
ATOM 804 C CA . GLN A 1 107 ? 3.294 8.803 4.086 1.00 98.69 107 GLN A CA 1
ATOM 805 C C . GLN A 1 107 ? 3.296 8.108 5.445 1.00 98.69 107 GLN A C 1
ATOM 807 O O . GLN A 1 107 ? 2.681 8.578 6.408 1.00 98.69 107 GLN A O 1
ATOM 812 N N . VAL A 1 108 ? 3.994 6.977 5.525 1.00 98.75 108 VAL A N 1
ATOM 813 C CA . VAL A 1 108 ? 4.144 6.214 6.768 1.00 98.75 108 VAL A CA 1
ATOM 814 C C . VAL A 1 108 ? 5.616 5.946 7.013 1.00 98.75 108 VAL A C 1
ATOM 816 O O . VAL A 1 108 ? 6.322 5.463 6.128 1.00 98.75 108 VAL A O 1
ATOM 819 N N . SER A 1 109 ? 6.091 6.254 8.215 1.00 98.75 109 SER A N 1
ATOM 820 C CA . SER A 1 109 ? 7.479 5.991 8.580 1.00 98.75 109 SER A CA 1
ATOM 821 C C . SER A 1 109 ? 7.744 4.510 8.826 1.00 98.75 109 SER A C 1
ATOM 823 O O . SER A 1 109 ? 6.862 3.743 9.224 1.00 98.75 109 SER A O 1
ATOM 825 N N . THR A 1 110 ? 9.004 4.101 8.675 1.00 98.69 110 THR A N 1
ATOM 826 C CA . THR A 1 110 ? 9.472 2.764 9.070 1.00 98.69 110 THR A CA 1
ATOM 827 C C . THR A 1 110 ? 9.102 2.451 10.521 1.00 98.69 110 THR A C 1
ATOM 829 O O . THR A 1 110 ? 8.716 1.324 10.833 1.00 98.69 110 THR A O 1
ATOM 832 N N . ALA A 1 111 ? 9.218 3.440 11.412 1.00 98.69 111 ALA A N 1
ATOM 833 C CA . ALA A 1 111 ? 8.928 3.276 12.831 1.00 98.69 111 ALA A CA 1
ATOM 834 C C . ALA A 1 111 ? 7.441 2.977 13.079 1.00 98.69 111 ALA A C 1
ATOM 836 O O . ALA A 1 111 ? 7.124 2.027 13.795 1.00 98.69 111 ALA A O 1
ATOM 837 N N . GLU A 1 112 ? 6.537 3.730 12.447 1.00 98.69 112 GLU A N 1
ATOM 838 C CA . GLU A 1 112 ? 5.089 3.503 12.537 1.00 98.69 112 GLU A CA 1
ATOM 839 C C . GLU A 1 112 ? 4.692 2.148 11.946 1.00 98.69 112 GLU A C 1
ATOM 841 O O . GLU A 1 112 ? 3.965 1.380 12.579 1.00 98.69 112 GLU A O 1
ATOM 846 N N . ALA A 1 113 ? 5.216 1.824 10.762 1.00 98.75 113 ALA A N 1
ATOM 847 C CA . ALA A 1 113 ? 4.946 0.569 10.072 1.00 98.75 113 ALA A CA 1
ATOM 848 C C . ALA A 1 113 ? 5.394 -0.652 10.898 1.00 98.75 113 ALA A C 1
ATOM 850 O O . ALA A 1 113 ? 4.640 -1.613 11.062 1.00 98.75 113 ALA A O 1
ATOM 851 N N . ALA A 1 114 ? 6.601 -0.606 11.472 1.00 98.62 114 ALA A N 1
ATOM 852 C CA . ALA A 1 114 ? 7.121 -1.673 12.324 1.00 98.62 114 ALA A CA 1
ATOM 853 C C . ALA A 1 114 ? 6.337 -1.801 13.638 1.00 98.62 114 ALA A C 1
ATOM 855 O O . ALA A 1 114 ? 6.007 -2.914 14.051 1.00 98.62 114 ALA A O 1
ATOM 856 N N . ALA A 1 115 ? 5.998 -0.676 14.275 1.00 98.69 115 ALA A N 1
ATOM 857 C CA . ALA A 1 115 ? 5.184 -0.678 15.484 1.00 98.69 115 ALA A CA 1
ATOM 858 C C . ALA A 1 115 ? 3.803 -1.299 15.224 1.00 98.69 115 ALA A C 1
ATOM 860 O O . ALA A 1 115 ? 3.365 -2.149 15.999 1.00 98.69 115 ALA A O 1
ATOM 861 N N . MET A 1 116 ? 3.149 -0.949 14.112 1.00 98.81 116 MET A N 1
ATOM 862 C CA . MET A 1 116 ? 1.855 -1.524 13.745 1.00 98.81 116 MET A CA 1
ATOM 863 C C . MET A 1 116 ? 1.946 -3.018 13.422 1.00 98.81 116 MET A C 1
ATOM 865 O O . MET A 1 116 ? 1.105 -3.783 13.881 1.00 98.81 116 MET A O 1
ATOM 869 N N . ALA A 1 117 ? 2.979 -3.471 12.707 1.00 98.56 117 ALA A N 1
ATOM 870 C CA . ALA A 1 117 ? 3.169 -4.901 12.445 1.00 98.56 117 ALA A CA 1
ATOM 871 C C . ALA A 1 117 ? 3.300 -5.720 13.748 1.00 98.56 117 ALA A C 1
ATOM 873 O O . ALA A 1 117 ? 2.726 -6.803 13.869 1.00 98.56 117 ALA A O 1
ATOM 874 N N . ILE A 1 118 ? 3.993 -5.180 14.760 1.00 98.56 118 ILE A N 1
ATOM 875 C CA . ILE A 1 118 ? 4.091 -5.805 16.090 1.00 98.56 118 ILE A CA 1
ATOM 876 C C . ILE A 1 118 ? 2.737 -5.797 16.810 1.00 98.56 118 ILE A C 1
ATOM 878 O O . ILE A 1 118 ? 2.386 -6.792 17.447 1.00 98.56 118 ILE A O 1
ATOM 882 N N . ARG A 1 119 ? 1.979 -4.697 16.723 1.00 98.69 119 ARG A N 1
ATOM 883 C CA . ARG A 1 119 ? 0.630 -4.608 17.301 1.00 98.69 119 ARG A CA 1
ATOM 884 C C . ARG A 1 119 ? -0.315 -5.628 16.680 1.00 98.69 119 ARG A C 1
ATOM 886 O O . ARG A 1 119 ? -0.925 -6.375 17.428 1.00 98.69 119 ARG A O 1
ATOM 893 N N . LEU A 1 120 ? -0.346 -5.756 15.354 1.00 98.81 120 LEU A N 1
ATOM 894 C CA . LEU A 1 120 ? -1.143 -6.772 14.653 1.00 98.81 120 LEU A CA 1
ATOM 895 C C . LEU A 1 120 ? -0.856 -8.189 15.168 1.00 98.81 120 LEU A C 1
ATOM 897 O O . LEU A 1 120 ? -1.781 -8.951 15.442 1.00 98.81 120 LEU A O 1
ATOM 901 N N . ALA A 1 121 ? 0.417 -8.530 15.380 1.00 98.56 121 ALA A N 1
ATOM 902 C CA . ALA A 1 121 ? 0.788 -9.840 15.908 1.00 98.56 121 ALA A CA 1
ATOM 903 C C . ALA A 1 121 ? 0.332 -10.050 17.363 1.00 98.56 121 ALA A C 1
ATOM 905 O O . ALA A 1 121 ? -0.045 -11.159 17.734 1.00 98.56 121 ALA A O 1
ATOM 906 N N . ARG A 1 122 ? 0.385 -9.001 18.194 1.00 98.56 122 ARG A N 1
ATOM 907 C CA . ARG A 1 122 ? 0.063 -9.070 19.629 1.00 98.56 122 ARG A CA 1
ATOM 908 C C . ARG A 1 122 ? -1.427 -8.960 19.937 1.00 98.56 122 ARG A C 1
ATOM 910 O O . ARG A 1 122 ? -1.890 -9.616 20.861 1.00 98.56 122 ARG A O 1
ATOM 917 N N . GLU A 1 123 ? -2.128 -8.095 19.219 1.00 98.56 123 GLU A N 1
ATOM 918 C CA . GLU A 1 123 ? -3.509 -7.6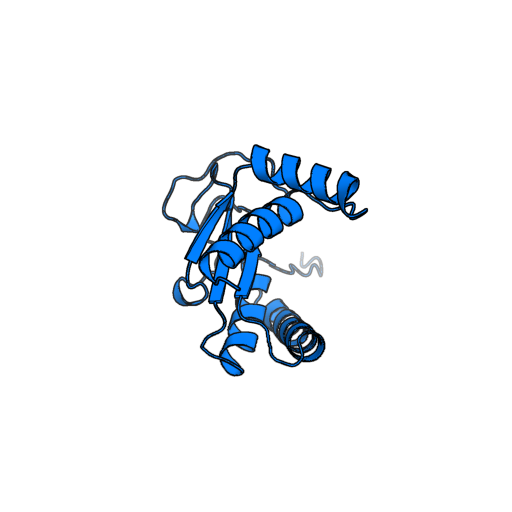89 19.496 1.00 98.56 123 GLU A CA 1
ATOM 919 C C . GLU A 1 123 ? -4.498 -8.516 18.662 1.00 98.56 123 GLU A C 1
ATOM 921 O O . GLU A 1 123 ? -5.520 -8.940 19.187 1.00 98.56 123 GLU A O 1
ATOM 926 N N . GLU A 1 124 ? -4.150 -8.831 17.409 1.00 98.31 124 GLU A N 1
ATOM 927 C CA . GLU A 1 124 ? -5.051 -9.492 16.447 1.00 98.31 124 GLU A CA 1
ATOM 928 C C . GLU A 1 124 ? -4.600 -10.915 16.069 1.00 98.31 124 GLU A C 1
ATOM 930 O O . GLU A 1 124 ? -5.265 -11.611 15.303 1.00 98.31 124 GLU A O 1
ATOM 935 N N . GLY A 1 125 ? -3.436 -11.364 16.557 1.00 98.38 125 GLY A N 1
ATOM 936 C CA . GLY A 1 125 ? -2.847 -12.653 16.172 1.00 98.38 125 GLY A CA 1
ATOM 937 C C . GLY A 1 125 ? -2.385 -12.715 14.708 1.00 98.38 125 GLY A C 1
ATOM 938 O O . GLY A 1 125 ? -2.191 -13.804 14.165 1.00 98.38 125 GLY A O 1
ATOM 939 N N . LEU A 1 126 ? -2.194 -11.562 14.059 1.00 98.44 126 LEU A N 1
ATOM 940 C CA . LEU A 1 126 ? -1.805 -11.447 12.653 1.00 98.44 126 LEU A CA 1
ATOM 941 C C . LEU A 1 126 ? -0.302 -11.163 12.523 1.00 98.44 126 LEU A C 1
ATOM 943 O O . LEU A 1 126 ? 0.145 -10.020 12.617 1.00 98.44 126 LEU A O 1
ATOM 947 N N . PHE A 1 127 ? 0.498 -12.205 12.283 1.00 98.00 127 PHE A N 1
ATOM 948 C CA . PHE A 1 127 ? 1.941 -12.060 12.061 1.00 98.00 127 PHE A CA 1
ATOM 949 C C . PHE A 1 127 ? 2.249 -11.660 10.609 1.00 98.00 127 PHE A C 1
ATOM 951 O O . PHE A 1 127 ? 2.336 -12.509 9.723 1.00 98.00 127 PHE A O 1
ATOM 958 N N . ALA A 1 128 ? 2.397 -10.354 10.369 1.00 97.50 128 ALA A N 1
ATOM 959 C CA . ALA A 1 128 ? 2.601 -9.769 9.043 1.00 97.50 128 ALA A CA 1
ATOM 960 C C . ALA A 1 128 ? 3.891 -8.929 8.940 1.00 97.50 128 ALA A C 1
ATOM 962 O O . ALA A 1 128 ? 4.568 -8.659 9.931 1.00 97.50 128 ALA A O 1
ATOM 963 N N . GLY A 1 129 ? 4.237 -8.517 7.715 1.00 97.81 129 GLY A N 1
ATOM 964 C CA . GLY A 1 129 ? 5.421 -7.699 7.429 1.00 97.81 129 GLY A CA 1
ATOM 965 C C . GLY A 1 129 ? 5.226 -6.199 7.688 1.00 97.81 129 GLY A C 1
ATOM 966 O O . GLY A 1 129 ? 4.107 -5.711 7.854 1.00 97.81 129 GLY A O 1
ATOM 967 N N . THR A 1 130 ? 6.323 -5.438 7.651 1.00 98.12 130 THR A N 1
ATOM 968 C CA . THR A 1 130 ? 6.320 -3.980 7.882 1.00 98.12 130 THR A CA 1
ATOM 969 C C . THR A 1 130 ? 5.439 -3.227 6.887 1.00 98.12 130 THR A C 1
ATOM 971 O O . THR A 1 130 ? 4.684 -2.349 7.293 1.00 98.12 130 THR A O 1
ATOM 974 N N . SER A 1 131 ? 5.429 -3.611 5.607 1.00 98.38 131 SER A N 1
ATOM 975 C CA . SER A 1 131 ? 4.536 -3.008 4.605 1.00 98.38 131 SER A CA 1
ATOM 976 C C . SER A 1 131 ? 3.048 -3.210 4.920 1.00 98.38 131 SER A C 1
ATOM 978 O O . SER A 1 131 ? 2.232 -2.332 4.649 1.00 98.38 131 SER A O 1
ATOM 980 N N . THR A 1 132 ? 2.681 -4.321 5.572 1.00 98.56 132 THR A N 1
ATOM 981 C CA . THR A 1 132 ? 1.310 -4.526 6.072 1.00 98.56 132 THR A CA 1
ATOM 982 C C . THR A 1 132 ? 0.994 -3.565 7.211 1.00 98.56 132 THR A C 1
ATOM 984 O O . THR A 1 132 ? -0.070 -2.955 7.207 1.00 98.56 132 THR A O 1
ATOM 987 N N . GLY A 1 133 ? 1.929 -3.362 8.143 1.00 98.56 133 GLY A N 1
ATOM 988 C CA . GLY A 1 133 ? 1.772 -2.351 9.188 1.00 98.56 133 GLY A CA 1
ATOM 989 C C . GLY A 1 133 ? 1.571 -0.946 8.612 1.00 98.56 133 GLY A C 1
ATOM 990 O O . GLY A 1 133 ? 0.697 -0.211 9.066 1.00 98.56 133 GLY A O 1
ATOM 991 N N . GLY A 1 134 ? 2.308 -0.609 7.552 1.00 98.69 134 GLY A N 1
ATOM 992 C CA . GLY A 1 134 ? 2.131 0.638 6.814 1.00 98.69 134 GLY A CA 1
ATOM 993 C C . GLY A 1 134 ? 0.750 0.793 6.168 1.00 98.69 134 GLY A C 1
ATOM 994 O O . GLY A 1 134 ? 0.108 1.829 6.336 1.00 98.69 134 GLY A O 1
ATOM 995 N N . ASN A 1 135 ? 0.255 -0.257 5.504 1.00 98.75 135 ASN A N 1
ATOM 996 C CA . ASN A 1 135 ? -1.109 -0.285 4.963 1.00 98.75 135 ASN A CA 1
ATOM 997 C C . ASN A 1 135 ? -2.165 -0.078 6.050 1.00 98.75 135 ASN A C 1
ATOM 999 O O . ASN A 1 135 ? -3.093 0.698 5.852 1.00 98.75 135 ASN A O 1
ATOM 1003 N N . VAL A 1 136 ? -2.029 -0.751 7.196 1.00 98.75 136 VAL A N 1
ATOM 1004 C CA . VAL A 1 136 ? -3.012 -0.668 8.286 1.00 98.75 136 VAL A CA 1
ATOM 1005 C C . VAL A 1 136 ? -3.016 0.715 8.934 1.00 98.75 136 VAL A C 1
ATOM 1007 O O . VAL A 1 136 ? -4.091 1.249 9.179 1.00 98.75 136 VAL A O 1
ATOM 1010 N N . ILE A 1 137 ? -1.854 1.341 9.150 1.00 98.69 137 ILE A N 1
ATOM 1011 C CA . ILE A 1 137 ? -1.787 2.728 9.644 1.00 98.69 137 ILE A CA 1
ATOM 1012 C C . ILE A 1 137 ? -2.551 3.675 8.713 1.00 98.69 137 ILE A C 1
ATOM 1014 O O . ILE A 1 137 ? -3.405 4.432 9.172 1.00 98.69 137 ILE A O 1
ATOM 1018 N N . ALA A 1 138 ? -2.282 3.609 7.408 1.00 98.81 138 ALA A N 1
ATOM 1019 C CA . ALA A 1 138 ? -2.965 4.450 6.432 1.00 98.81 138 ALA A CA 1
ATOM 1020 C C . ALA A 1 138 ? -4.468 4.120 6.324 1.00 98.81 138 ALA A C 1
ATOM 1022 O O . ALA A 1 138 ? -5.286 5.026 6.190 1.00 98.81 138 ALA A O 1
ATOM 1023 N N . ALA A 1 139 ? -4.856 2.847 6.448 1.00 98.69 139 ALA A N 1
ATOM 1024 C CA . ALA A 1 139 ? -6.258 2.432 6.457 1.00 98.69 139 ALA A CA 1
ATOM 1025 C C . ALA A 1 139 ? -7.020 2.959 7.680 1.00 98.69 139 ALA A C 1
ATOM 1027 O O . ALA A 1 139 ? -8.143 3.429 7.527 1.00 98.69 139 ALA A O 1
ATOM 1028 N N . LEU A 1 140 ? -6.412 2.941 8.871 1.00 98.38 140 LEU A N 1
ATOM 1029 C CA . LEU A 1 140 ? -7.011 3.514 10.080 1.00 98.38 140 LEU A CA 1
ATOM 1030 C C . LEU A 1 140 ? -7.222 5.027 9.933 1.00 98.38 140 LEU A C 1
ATOM 1032 O O . LEU A 1 140 ? -8.312 5.518 10.212 1.00 98.38 140 LEU A O 1
ATOM 1036 N N . ARG A 1 141 ? -6.227 5.753 9.403 1.00 98.56 141 ARG A N 1
ATOM 1037 C CA . ARG A 1 141 ? -6.354 7.192 9.101 1.00 98.56 141 ARG A CA 1
ATOM 1038 C C . ARG A 1 141 ? -7.461 7.469 8.085 1.00 98.56 141 ARG A C 1
ATOM 1040 O O . ARG A 1 141 ? -8.241 8.400 8.260 1.00 98.56 141 ARG A O 1
ATOM 1047 N N . LEU A 1 142 ? -7.559 6.655 7.033 1.00 98.50 142 LEU A N 1
ATOM 1048 C CA . LEU A 1 142 ? -8.633 6.778 6.049 1.00 98.50 142 LEU A CA 1
ATOM 1049 C C . LEU A 1 142 ? -10.008 6.524 6.680 1.00 98.50 142 LEU A C 1
ATOM 1051 O O . LEU A 1 142 ? -10.963 7.226 6.348 1.00 98.50 142 LEU A O 1
ATOM 1055 N N . ALA A 1 143 ? -10.111 5.541 7.578 1.00 98.00 143 ALA A N 1
ATOM 1056 C CA . ALA A 1 143 ? -11.348 5.217 8.280 1.00 98.00 143 ALA A CA 1
ATOM 1057 C C . ALA A 1 143 ? -11.817 6.389 9.157 1.00 98.00 143 ALA A C 1
ATOM 1059 O O . ALA A 1 143 ? -12.983 6.770 9.090 1.00 98.00 143 ALA A O 1
ATOM 1060 N N . GLU A 1 144 ? -10.904 7.034 9.893 1.00 97.75 144 GLU A N 1
ATOM 1061 C CA . GLU A 1 144 ? -11.207 8.246 10.671 1.00 97.75 144 GLU A CA 1
ATOM 1062 C C . GLU A 1 144 ? -11.784 9.373 9.798 1.00 97.75 144 GLU A C 1
ATOM 1064 O O . GLU A 1 144 ? -12.683 10.093 10.226 1.00 97.75 144 GLU A O 1
ATOM 1069 N N . GLN A 1 145 ? -11.307 9.508 8.557 1.00 97.12 145 GLN A N 1
ATOM 1070 C CA . GLN A 1 145 ? -11.817 10.499 7.607 1.00 97.12 145 GLN A CA 1
ATOM 1071 C C . GLN A 1 145 ? -13.159 10.113 6.968 1.00 97.12 145 GLN A C 1
ATOM 1073 O O . GLN A 1 145 ? -13.900 11.004 6.558 1.00 97.12 145 GLN A O 1
ATOM 1078 N N . LEU A 1 146 ? -13.428 8.816 6.772 1.00 95.00 146 LEU A N 1
ATOM 1079 C CA . LEU A 1 146 ? -14.699 8.337 6.210 1.00 95.00 146 LEU A CA 1
ATOM 1080 C C . LEU A 1 146 ? -15.849 8.534 7.201 1.00 95.00 146 LEU A C 1
ATOM 1082 O O . LEU A 1 146 ? -16.967 8.819 6.778 1.00 95.00 146 LEU A O 1
ATOM 1086 N N . GLY A 1 147 ? -15.557 8.439 8.498 1.00 91.31 147 GLY A N 1
ATOM 1087 C CA . GLY A 1 147 ? -16.586 8.418 9.528 1.00 91.31 147 GLY A CA 1
ATOM 1088 C C . GLY A 1 147 ? -17.295 7.058 9.620 1.00 91.31 147 GLY A C 1
ATOM 1089 O O . GLY A 1 147 ? -16.899 6.112 8.936 1.00 91.31 147 GLY A O 1
ATOM 1090 N N . PRO A 1 148 ? -18.279 6.941 10.530 1.00 81.31 148 PRO A N 1
ATOM 1091 C CA . PRO A 1 148 ? -19.043 5.715 10.760 1.00 81.31 148 PRO A CA 1
ATOM 1092 C C . PRO A 1 148 ? -20.074 5.412 9.667 1.00 81.31 148 PRO A C 1
ATOM 1094 O O . PRO A 1 148 ? -20.565 6.366 9.020 1.00 81.31 148 PRO A O 1
#

Foldseek 3Di:
DCPVDDDCPLLADQPLLVVLLVVLVVVCVVCVNPAQEDFAEAQSCSNLQSNLVNNCVSPVRYAREYEYAPQQPQVVVDAGHDADQPRHRPRHDGPNDDNVSHPYYHHDHLVQLVVQLVCCCVPVVDNDGSRVSRRVVVVVVVDVVVDD

Secondary structure (DSSP, 8-state):
---------TTT--HHHHHHHHHHHHHHHHTTT---EEEEE-SSSHHHHHHHHHHHHH-TT-EEEEEEETTS-TTTT--------TT---SS--TT--GGG-SEEEEE-HHHHHHHHHHHHHHS-----HHHHHHHHHHHHHHHHH--